Protein AF-A0AAD1ZNI0-F1 (afdb_monomer_lite)

Structure (mmCIF, N/CA/C/O backbone):
data_AF-A0AAD1ZNI0-F1
#
_entry.id   AF-A0AAD1ZNI0-F1
#
loop_
_atom_site.group_PDB
_atom_site.id
_atom_site.type_symbol
_atom_site.label_atom_id
_atom_site.label_alt_id
_atom_site.label_comp_id
_atom_site.label_asym_id
_atom_site.label_entity_id
_atom_site.label_seq_id
_atom_site.pdbx_PDB_ins_code
_atom_site.Cartn_x
_atom_site.Cartn_y
_atom_site.Cartn_z
_atom_site.occupancy
_atom_site.B_iso_or_equiv
_atom_site.auth_seq_id
_atom_site.auth_comp_id
_atom_site.auth_asym_id
_atom_site.auth_atom_id
_atom_site.pdbx_PDB_model_num
ATOM 1 N N . MET A 1 1 ? 34.884 -15.538 -32.021 1.00 57.28 1 MET A N 1
ATOM 2 C CA . MET A 1 1 ? 33.634 -14.780 -31.780 1.00 57.28 1 MET A CA 1
ATOM 3 C C . MET A 1 1 ? 33.596 -13.629 -32.764 1.00 57.28 1 MET A C 1
ATOM 5 O O . MET A 1 1 ? 34.579 -12.902 -32.829 1.00 57.28 1 MET A O 1
ATOM 9 N N . LYS A 1 2 ? 32.533 -13.499 -33.565 1.00 71.06 2 LYS A N 1
ATOM 10 C CA . LYS A 1 2 ? 32.385 -12.344 -34.461 1.00 71.06 2 LYS A CA 1
ATOM 11 C C . LYS A 1 2 ? 32.075 -11.109 -33.600 1.00 71.06 2 LYS A C 1
ATOM 13 O O . LYS A 1 2 ? 31.196 -11.217 -32.742 1.00 71.06 2 LYS A O 1
ATOM 18 N N . PRO A 1 3 ? 32.810 -9.995 -33.745 1.00 77.00 3 PRO A N 1
ATOM 19 C CA . PRO A 1 3 ? 32.525 -8.784 -32.990 1.00 77.00 3 PRO A CA 1
ATOM 20 C C . PRO A 1 3 ? 31.161 -8.247 -33.424 1.00 77.00 3 PRO A C 1
ATOM 22 O O . PRO A 1 3 ? 30.928 -8.024 -34.607 1.00 77.00 3 PRO A O 1
ATOM 25 N N . VAL A 1 4 ? 30.256 -8.097 -32.462 1.00 76.00 4 VAL A N 1
ATOM 26 C CA . VAL A 1 4 ? 28.906 -7.578 -32.698 1.00 76.00 4 VAL A CA 1
ATOM 27 C C . VAL A 1 4 ? 28.977 -6.056 -32.729 1.00 76.00 4 VAL A C 1
ATOM 29 O O . VAL A 1 4 ? 29.574 -5.444 -31.835 1.00 76.00 4 VAL A O 1
ATOM 32 N N . ILE A 1 5 ? 28.387 -5.445 -33.751 1.00 84.94 5 ILE A N 1
ATOM 33 C CA . ILE A 1 5 ? 28.406 -3.993 -33.933 1.00 84.94 5 ILE A CA 1
ATOM 34 C C . ILE A 1 5 ? 27.341 -3.379 -33.011 1.00 84.94 5 ILE A C 1
ATOM 36 O O . ILE A 1 5 ? 26.274 -3.954 -32.793 1.00 84.94 5 ILE A O 1
ATOM 40 N N . LYS A 1 6 ? 27.613 -2.202 -32.428 1.00 80.81 6 LYS A N 1
ATOM 41 C CA . LYS A 1 6 ? 26.662 -1.528 -31.516 1.00 80.81 6 LYS A CA 1
ATOM 42 C C . LYS A 1 6 ? 25.306 -1.267 -32.183 1.00 80.81 6 LYS A C 1
ATOM 44 O O . LYS A 1 6 ? 24.274 -1.410 -31.538 1.00 80.81 6 LYS A O 1
ATOM 49 N N . GLU A 1 7 ? 25.325 -0.964 -33.476 1.00 81.50 7 GLU A N 1
ATOM 50 C CA . GLU A 1 7 ? 24.133 -0.718 -34.289 1.00 81.50 7 GLU A CA 1
ATOM 51 C C . GLU A 1 7 ? 23.242 -1.960 -34.415 1.00 81.50 7 GLU A C 1
ATOM 53 O O . GLU A 1 7 ? 22.023 -1.855 -34.307 1.00 81.50 7 GLU A O 1
ATOM 58 N N . GLU A 1 8 ? 23.831 -3.152 -34.537 1.00 82.94 8 GLU A N 1
ATOM 59 C CA . GLU A 1 8 ? 23.081 -4.414 -34.580 1.00 82.94 8 GLU A CA 1
ATOM 60 C C . GLU A 1 8 ? 22.403 -4.702 -33.234 1.00 82.94 8 GLU A C 1
ATOM 62 O O . GLU A 1 8 ? 21.249 -5.127 -33.183 1.00 82.94 8 GLU A O 1
ATOM 67 N N . ILE A 1 9 ? 23.092 -4.416 -32.124 1.00 86.00 9 ILE A N 1
ATOM 68 C CA . ILE A 1 9 ? 22.540 -4.577 -30.772 1.00 86.00 9 ILE A CA 1
ATOM 69 C C . ILE A 1 9 ? 21.362 -3.623 -30.553 1.00 86.00 9 ILE A C 1
ATOM 71 O O . ILE A 1 9 ? 20.351 -4.012 -29.962 1.00 86.00 9 ILE A O 1
ATOM 75 N N . ASP A 1 10 ? 21.474 -2.380 -31.013 1.00 88.38 10 ASP A N 1
ATOM 76 C CA . ASP A 1 10 ? 20.418 -1.385 -30.850 1.00 88.38 10 ASP A CA 1
ATOM 77 C C . ASP A 1 10 ? 19.226 -1.652 -31.780 1.00 88.38 10 ASP A C 1
ATOM 79 O O . ASP A 1 10 ? 18.083 -1.498 -31.343 1.00 88.38 10 ASP A O 1
ATOM 83 N N . ALA A 1 11 ? 19.457 -2.171 -32.991 1.00 85.75 11 ALA A N 1
ATOM 84 C CA . ALA A 1 11 ? 18.400 -2.661 -33.876 1.00 85.75 11 ALA A CA 1
ATOM 85 C C . ALA A 1 11 ? 17.637 -3.846 -33.255 1.00 85.75 11 ALA A C 1
ATOM 87 O O . ALA A 1 11 ? 16.405 -3.835 -33.208 1.00 85.75 11 ALA A O 1
ATOM 88 N N . MET A 1 12 ? 18.347 -4.824 -32.680 1.00 85.12 12 MET A N 1
ATOM 89 C CA . MET A 1 12 ? 17.717 -5.937 -31.958 1.00 85.12 12 MET A CA 1
ATOM 90 C C . MET A 1 12 ? 16.907 -5.436 -30.756 1.00 85.12 12 MET A C 1
ATOM 92 O O . MET A 1 12 ? 15.764 -5.843 -30.548 1.00 85.12 12 MET A O 1
ATOM 96 N N . ARG A 1 13 ? 17.456 -4.504 -29.969 1.00 85.19 13 ARG A N 1
ATOM 97 C CA . ARG A 1 13 ? 16.741 -3.891 -28.836 1.00 85.19 13 ARG A CA 1
ATOM 98 C C . ARG A 1 13 ? 15.511 -3.104 -29.275 1.00 85.19 13 ARG A C 1
ATOM 100 O O . ARG A 1 13 ? 14.519 -3.113 -28.548 1.00 85.19 13 ARG A O 1
ATOM 107 N N . ALA A 1 14 ? 15.557 -2.425 -30.420 1.00 85.88 14 ALA A N 1
ATOM 108 C CA . ALA A 1 14 ? 14.422 -1.693 -30.969 1.00 85.88 14 ALA A CA 1
ATOM 109 C C . ALA A 1 14 ? 13.279 -2.643 -31.356 1.00 85.88 14 ALA A C 1
ATOM 111 O O . ALA A 1 14 ? 12.143 -2.400 -30.952 1.00 85.88 14 ALA A O 1
ATOM 112 N N . GLN A 1 15 ? 13.589 -3.767 -32.010 1.00 84.00 15 GLN A N 1
ATOM 113 C CA . GLN A 1 15 ? 12.611 -4.814 -32.330 1.00 84.00 15 GLN A CA 1
ATOM 114 C C . GLN A 1 15 ? 11.976 -5.407 -31.067 1.00 84.00 15 GLN A C 1
ATOM 116 O O . GLN A 1 15 ? 10.753 -5.482 -30.956 1.00 84.00 15 GLN A O 1
ATOM 121 N N . PHE A 1 16 ? 12.785 -5.758 -30.061 1.00 80.94 16 PHE A N 1
ATOM 122 C CA . PHE A 1 16 ? 12.247 -6.246 -28.788 1.00 80.94 16 PHE A CA 1
ATOM 123 C C . PHE A 1 16 ? 11.393 -5.194 -28.078 1.00 80.94 16 PHE A C 1
ATOM 125 O O . PHE A 1 16 ? 10.366 -5.534 -27.503 1.00 80.94 16 PHE A O 1
ATOM 132 N N . LYS A 1 17 ? 11.760 -3.911 -28.153 1.00 81.12 17 LYS A N 1
ATOM 133 C CA . LYS A 1 17 ? 10.988 -2.808 -27.565 1.00 81.12 17 LYS A CA 1
ATOM 134 C C . LYS A 1 17 ? 9.654 -2.575 -28.273 1.00 81.12 17 LYS A C 1
ATOM 136 O O . LYS A 1 17 ? 8.701 -2.175 -27.610 1.00 81.12 17 LYS A O 1
ATOM 141 N N . GLU A 1 18 ? 9.588 -2.804 -29.579 1.00 80.62 18 GLU A N 1
ATOM 142 C CA . GLU A 1 18 ? 8.355 -2.743 -30.366 1.00 80.62 18 GLU A CA 1
ATOM 143 C C . GLU A 1 18 ? 7.423 -3.914 -30.034 1.00 80.62 18 GLU A C 1
ATOM 145 O O . GLU A 1 18 ? 6.240 -3.706 -29.776 1.00 80.62 18 GLU A O 1
ATOM 150 N N . ILE A 1 19 ? 7.970 -5.125 -29.904 1.00 76.12 19 ILE A N 1
ATOM 151 C CA . ILE A 1 19 ? 7.224 -6.307 -29.443 1.00 76.12 19 ILE A CA 1
ATOM 152 C C . ILE A 1 19 ? 6.736 -6.113 -27.995 1.00 76.12 19 ILE A C 1
ATOM 154 O O . ILE A 1 19 ? 5.587 -6.413 -27.660 1.00 76.12 19 ILE A O 1
ATOM 158 N N . ASP A 1 20 ? 7.585 -5.550 -27.133 1.00 73.31 20 ASP A N 1
ATOM 159 C CA . ASP A 1 20 ? 7.276 -5.247 -25.733 1.00 73.31 20 ASP A CA 1
ATOM 160 C C . ASP A 1 20 ? 6.420 -3.983 -25.559 1.00 73.31 20 ASP A C 1
ATOM 162 O O . ASP A 1 20 ? 6.009 -3.664 -24.429 1.00 73.31 20 ASP A O 1
ATOM 166 N N . ALA A 1 21 ? 6.125 -3.253 -26.644 1.00 78.38 21 ALA A N 1
ATOM 167 C CA . ALA A 1 21 ? 5.327 -2.037 -26.612 1.00 78.38 21 ALA A CA 1
ATOM 168 C C . ALA A 1 21 ? 3.882 -2.379 -26.237 1.00 78.38 21 ALA A C 1
ATOM 170 O O . ALA A 1 21 ? 2.989 -2.592 -27.055 1.00 78.38 21 ALA A O 1
ATOM 171 N N . ARG A 1 22 ? 3.615 -2.407 -24.931 1.00 78.06 22 ARG A N 1
ATOM 172 C CA . ARG A 1 22 ? 2.257 -2.558 -24.413 1.00 78.06 22 ARG A CA 1
ATOM 173 C C . ARG A 1 22 ? 1.436 -1.350 -24.868 1.00 78.06 22 ARG A C 1
ATOM 175 O O . ARG A 1 22 ? 1.782 -0.227 -24.492 1.00 78.06 22 ARG A O 1
ATOM 182 N N . PRO A 1 23 ? 0.307 -1.540 -25.573 1.00 85.38 23 PRO A N 1
ATOM 183 C CA . PRO A 1 23 ? -0.476 -0.421 -26.077 1.00 85.38 23 PRO A CA 1
ATOM 184 C C . PRO A 1 23 ? -0.961 0.450 -24.915 1.00 85.38 23 PRO A C 1
ATOM 186 O O . PRO A 1 23 ? -1.371 -0.063 -23.863 1.00 85.38 23 PRO A O 1
ATOM 189 N N . ALA A 1 24 ? -0.956 1.772 -25.109 1.00 79.31 24 ALA A N 1
ATOM 190 C CA . ALA A 1 24 ? -1.303 2.754 -24.076 1.00 79.31 24 ALA A CA 1
ATOM 191 C C . ALA A 1 24 ? -2.652 2.439 -23.401 1.00 79.31 24 ALA A C 1
ATOM 193 O O . ALA A 1 24 ? -2.785 2.520 -22.176 1.00 79.31 24 ALA A O 1
ATOM 194 N N . LYS A 1 25 ? -3.620 1.942 -24.185 1.00 85.62 25 LYS A N 1
ATOM 195 C CA . LYS A 1 25 ? -4.922 1.444 -23.717 1.00 85.62 25 LYS A CA 1
ATOM 196 C C . LYS A 1 25 ? -4.799 0.329 -22.670 1.00 85.62 25 LYS A C 1
ATOM 198 O O . LYS A 1 25 ? -5.490 0.367 -21.653 1.00 85.62 25 LYS A O 1
ATOM 203 N N . LYS A 1 26 ? -3.909 -0.652 -22.863 1.00 88.19 26 LYS A N 1
ATOM 204 C CA . LYS A 1 26 ? -3.697 -1.768 -21.919 1.00 88.19 26 LYS A CA 1
ATOM 205 C C . LYS A 1 26 ? -2.940 -1.323 -20.671 1.00 88.19 26 LYS A C 1
ATOM 207 O O . LYS A 1 26 ? -3.266 -1.786 -19.579 1.00 88.19 26 LYS A O 1
ATOM 212 N N . VAL A 1 27 ? -1.997 -0.385 -20.786 1.00 88.19 27 VAL A N 1
ATOM 213 C CA . VAL A 1 27 ? -1.326 0.218 -19.618 1.00 88.19 27 VAL A CA 1
ATOM 214 C C . VAL A 1 27 ? -2.327 1.005 -18.769 1.00 88.19 27 VAL A C 1
ATOM 216 O O . VAL A 1 27 ? -2.364 0.841 -17.545 1.00 88.19 27 VAL A O 1
ATOM 219 N N . ALA A 1 28 ? -3.182 1.810 -19.404 1.00 89.62 28 ALA A N 1
ATOM 220 C CA . ALA A 1 28 ? -4.260 2.531 -18.736 1.00 89.62 28 ALA A CA 1
ATOM 221 C C . ALA A 1 28 ? -5.259 1.565 -18.078 1.00 89.62 28 ALA A C 1
ATOM 223 O O . ALA A 1 28 ? -5.564 1.712 -16.894 1.00 89.62 28 ALA A O 1
ATOM 224 N N . GLN A 1 29 ? -5.684 0.515 -18.790 1.00 90.81 29 GLN A N 1
ATOM 225 C CA . GLN A 1 29 ? -6.562 -0.524 -18.249 1.00 90.81 29 GLN A CA 1
ATOM 226 C C . GLN A 1 29 ? -5.926 -1.241 -17.051 1.00 90.81 29 GLN A C 1
ATOM 228 O O . GLN A 1 29 ? -6.593 -1.465 -16.044 1.00 90.81 29 GLN A O 1
ATOM 233 N N . ALA A 1 30 ? -4.635 -1.570 -17.110 1.00 93.38 30 ALA A N 1
ATOM 234 C CA . ALA A 1 30 ? -3.921 -2.196 -16.002 1.00 93.38 30 ALA A CA 1
ATOM 235 C C . ALA A 1 30 ? -3.837 -1.267 -14.780 1.00 93.38 30 ALA A C 1
ATOM 237 O O . ALA A 1 30 ? -4.088 -1.705 -13.654 1.00 93.38 30 ALA A O 1
ATOM 238 N N . LYS A 1 31 ? -3.549 0.027 -14.984 1.00 93.69 31 LYS A N 1
ATOM 239 C CA . LYS A 1 31 ? -3.580 1.038 -13.914 1.00 93.69 31 LYS A CA 1
ATOM 240 C C . LYS A 1 31 ? -4.983 1.161 -13.311 1.00 93.69 31 LYS A C 1
ATOM 242 O O . LYS A 1 31 ? -5.114 1.146 -12.088 1.00 93.69 31 LYS A O 1
ATOM 247 N N . ALA A 1 32 ? -6.026 1.215 -14.139 1.00 94.88 32 ALA A N 1
ATOM 248 C CA . ALA A 1 32 ? -7.417 1.273 -13.695 1.00 94.88 32 ALA A CA 1
ATOM 249 C C . ALA A 1 32 ? -7.828 0.012 -12.919 1.00 94.88 32 ALA A C 1
ATOM 251 O O . ALA A 1 32 ? -8.434 0.120 -11.857 1.00 94.88 32 ALA A O 1
ATOM 252 N N . ARG A 1 33 ? -7.429 -1.183 -13.375 1.00 94.81 33 ARG A N 1
ATOM 253 C CA . ARG A 1 33 ? -7.650 -2.449 -12.653 1.00 94.81 33 ARG A CA 1
ATOM 254 C C . ARG A 1 33 ? -6.982 -2.433 -11.281 1.00 94.81 33 ARG A C 1
ATOM 256 O O . ARG A 1 33 ? -7.644 -2.730 -10.291 1.00 94.81 33 ARG A O 1
ATOM 263 N N . LYS A 1 34 ? -5.710 -2.024 -11.202 1.00 92.44 34 LYS A N 1
ATOM 264 C CA . LYS A 1 34 ? -4.992 -1.891 -9.922 1.00 92.44 34 LYS A CA 1
ATOM 265 C C . LYS A 1 34 ? -5.693 -0.905 -8.981 1.00 92.44 34 LYS A C 1
ATOM 267 O O . LYS A 1 34 ? -5.894 -1.232 -7.816 1.00 92.44 34 LYS A O 1
ATOM 272 N N . LYS A 1 35 ? -6.139 0.251 -9.487 1.00 93.31 35 LYS A N 1
ATOM 273 C CA . LYS A 1 35 ? -6.941 1.216 -8.715 1.00 93.31 35 LYS A CA 1
ATOM 274 C C . LYS A 1 35 ? -8.260 0.603 -8.232 1.00 93.31 35 LYS A C 1
ATOM 276 O O . LYS A 1 35 ? -8.568 0.687 -7.049 1.00 93.31 35 LYS A O 1
ATOM 281 N N . ARG A 1 36 ? -9.007 -0.074 -9.111 1.00 94.81 36 ARG A N 1
ATOM 282 C CA . ARG A 1 36 ? -10.303 -0.704 -8.800 1.00 94.81 36 ARG A CA 1
ATOM 283 C C . ARG A 1 36 ? -10.203 -1.725 -7.670 1.00 94.81 36 ARG A C 1
ATOM 285 O O . ARG A 1 36 ? -11.084 -1.767 -6.821 1.00 94.81 36 ARG A O 1
ATOM 292 N N . VAL A 1 37 ? -9.150 -2.542 -7.647 1.00 93.06 37 VAL A N 1
ATOM 293 C CA . VAL A 1 37 ? -8.928 -3.526 -6.572 1.00 93.06 37 VAL A CA 1
ATOM 294 C C . VAL A 1 37 ? -8.770 -2.826 -5.221 1.00 93.06 37 VAL A C 1
ATOM 296 O O . VAL A 1 37 ? -9.422 -3.214 -4.253 1.00 93.06 37 VAL A O 1
ATOM 299 N N . VAL A 1 38 ? -7.967 -1.759 -5.169 1.00 91.50 38 VAL A N 1
ATOM 300 C CA . VAL A 1 38 ? -7.768 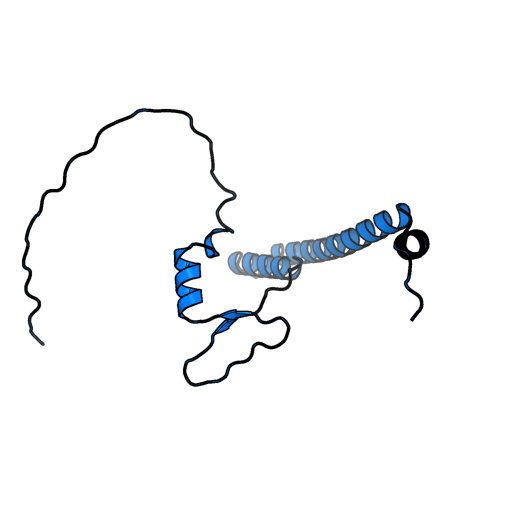-0.968 -3.945 1.00 91.50 38 VAL A CA 1
ATOM 301 C C . VAL A 1 38 ? -9.072 -0.299 -3.507 1.00 91.50 38 VAL A C 1
ATOM 303 O O . VAL A 1 38 ? -9.444 -0.408 -2.342 1.00 91.50 38 VAL A O 1
ATOM 306 N N . TYR A 1 39 ? -9.808 0.326 -4.431 1.00 92.56 39 TYR A N 1
ATOM 307 C CA . TYR A 1 39 ? -11.096 0.954 -4.118 1.00 92.56 39 TYR A CA 1
ATOM 308 C C . TYR A 1 39 ? -12.121 -0.045 -3.580 1.00 92.56 39 TYR A C 1
ATOM 310 O O . TYR A 1 39 ? -12.695 0.196 -2.523 1.00 92.56 39 TYR A O 1
ATOM 318 N N . ARG A 1 40 ? -12.276 -1.210 -4.219 1.00 94.25 40 ARG A N 1
ATOM 319 C CA . ARG A 1 40 ? -13.167 -2.278 -3.734 1.00 94.25 40 ARG A CA 1
ATOM 320 C C . ARG A 1 40 ? -12.807 -2.743 -2.323 1.00 94.25 40 ARG A C 1
ATOM 322 O O . ARG A 1 40 ? -13.693 -3.037 -1.525 1.00 94.25 40 ARG A O 1
ATOM 329 N N . GLN A 1 41 ? -11.516 -2.829 -2.000 1.00 92.31 41 GLN A N 1
ATOM 330 C CA . GLN A 1 41 ? -11.076 -3.196 -0.654 1.00 92.31 41 GLN A CA 1
ATOM 331 C C . GLN A 1 41 ? -11.423 -2.105 0.369 1.00 92.31 41 GLN A C 1
ATOM 333 O O . GLN A 1 41 ? -11.900 -2.422 1.459 1.00 92.31 41 GLN A O 1
ATOM 338 N N . LEU A 1 42 ? -11.229 -0.832 0.014 1.00 91.88 42 LEU A N 1
ATOM 339 C CA . LEU A 1 42 ? -11.602 0.303 0.860 1.00 91.88 42 LEU A CA 1
ATOM 340 C C . LEU A 1 42 ? -13.119 0.395 1.065 1.00 91.88 42 LEU A C 1
ATOM 342 O O . LEU A 1 42 ? -13.555 0.644 2.181 1.00 91.88 42 LEU A O 1
ATOM 346 N N . GLU A 1 43 ? -13.929 0.136 0.040 1.00 94.56 43 GLU A N 1
ATOM 347 C CA . GLU A 1 43 ? -15.393 0.091 0.149 1.00 94.56 43 GLU A CA 1
ATOM 348 C C . GLU A 1 43 ? -15.864 -1.000 1.112 1.00 94.56 43 GLU A C 1
ATOM 350 O O . GLU A 1 43 ? -16.702 -0.742 1.974 1.00 94.56 43 GLU A O 1
ATOM 355 N N . LYS A 1 44 ? -15.290 -2.207 1.030 1.00 95.19 44 LYS A N 1
ATOM 356 C CA . LYS A 1 44 ? -15.583 -3.286 1.989 1.00 95.19 44 LYS A CA 1
ATOM 357 C C . LYS A 1 44 ? -15.247 -2.873 3.420 1.00 95.19 44 LYS A C 1
ATOM 359 O O . LYS A 1 44 ? -15.993 -3.186 4.342 1.00 95.19 44 LYS A O 1
ATOM 364 N N . VAL A 1 45 ? -14.123 -2.185 3.607 1.00 95.69 45 VAL A N 1
ATOM 365 C CA . VAL A 1 45 ? -13.681 -1.699 4.920 1.00 95.69 45 VAL A CA 1
ATOM 366 C C . VAL A 1 45 ? -14.593 -0.594 5.440 1.00 95.69 45 VAL A C 1
ATOM 368 O O . VAL A 1 45 ? -14.969 -0.650 6.603 1.00 95.69 45 VAL A O 1
ATOM 371 N N . ARG A 1 46 ? -15.019 0.341 4.585 1.00 94.75 46 ARG A N 1
ATOM 372 C CA . ARG A 1 46 ? -16.003 1.380 4.928 1.00 94.75 46 ARG A CA 1
ATOM 373 C C . ARG A 1 46 ? -17.322 0.773 5.394 1.00 94.75 46 ARG A C 1
ATOM 375 O O . ARG A 1 46 ? -17.795 1.126 6.463 1.00 94.75 46 ARG A O 1
ATOM 382 N N . LYS A 1 47 ? -17.863 -0.201 4.651 1.00 96.25 47 LYS A N 1
ATOM 383 C CA . LYS A 1 47 ? -19.094 -0.910 5.045 1.00 96.25 47 LYS A CA 1
ATOM 384 C C . LYS A 1 47 ? -18.952 -1.567 6.421 1.00 96.25 47 LYS A C 1
ATOM 386 O O . LYS A 1 47 ? -19.804 -1.373 7.274 1.00 96.25 47 LYS A O 1
ATOM 391 N N . LYS A 1 48 ? -17.840 -2.274 6.663 1.00 95.38 48 LYS A N 1
ATOM 392 C CA . LYS A 1 48 ? -17.552 -2.892 7.970 1.00 95.38 48 LYS A CA 1
ATOM 393 C C . LYS A 1 48 ? -17.375 -1.866 9.091 1.00 95.38 48 LYS A C 1
ATOM 395 O O . LYS A 1 48 ? -17.796 -2.128 10.208 1.00 95.38 48 LYS A O 1
ATOM 400 N N . ALA A 1 49 ? -16.744 -0.728 8.808 1.00 95.19 49 ALA A N 1
ATOM 401 C CA . ALA A 1 49 ? -16.562 0.343 9.782 1.00 95.19 49 ALA A CA 1
ATOM 402 C C . ALA A 1 49 ? -17.907 0.951 10.201 1.00 95.19 49 ALA A C 1
ATOM 404 O O . ALA A 1 49 ? -18.120 1.136 11.394 1.00 95.19 49 ALA A O 1
ATOM 405 N N . ASN A 1 50 ? -18.823 1.172 9.252 1.00 95.44 50 ASN A N 1
ATOM 406 C CA . ASN A 1 50 ? -20.176 1.644 9.553 1.00 95.44 50 ASN A CA 1
ATOM 407 C C . ASN A 1 50 ? -20.911 0.641 10.450 1.00 95.44 50 ASN A C 1
ATOM 409 O O . ASN A 1 50 ? -21.354 1.008 11.529 1.00 95.44 50 ASN A O 1
ATOM 413 N N . SER A 1 51 ? -20.890 -0.650 10.099 1.00 95.06 51 SER A N 1
ATOM 414 C CA . SER A 1 51 ? -21.512 -1.688 10.931 1.00 95.06 51 SER A CA 1
ATOM 415 C C . SER A 1 51 ? -20.949 -1.770 12.356 1.00 95.06 51 SER A C 1
ATOM 417 O O . SER A 1 51 ? -21.674 -2.157 13.261 1.00 95.06 51 SER A O 1
ATOM 419 N N . ILE A 1 52 ? -19.668 -1.444 12.576 1.00 92.81 52 ILE A N 1
ATOM 420 C CA . ILE A 1 52 ? -19.067 -1.376 13.923 1.00 92.81 52 ILE A CA 1
ATOM 421 C C . ILE A 1 52 ? -19.500 -0.102 14.656 1.00 92.81 52 ILE A C 1
ATOM 423 O O . ILE A 1 52 ? -19.694 -0.127 15.869 1.00 92.81 52 ILE A O 1
ATOM 427 N N . SER A 1 53 ? -19.649 1.007 13.932 1.00 92.88 53 SER A N 1
ATOM 428 C CA . SER A 1 53 ? -20.122 2.274 14.492 1.00 92.88 53 SER A CA 1
ATOM 429 C C . SER A 1 53 ? -21.529 2.134 15.079 1.00 92.88 53 SER A C 1
ATOM 431 O O . SER A 1 53 ? -21.779 2.607 16.187 1.00 92.88 53 SER A O 1
ATOM 433 N N . ASP A 1 54 ? -22.399 1.410 14.374 1.00 94.00 54 ASP A N 1
ATOM 434 C CA . ASP A 1 54 ? -23.813 1.232 14.725 1.00 94.00 54 ASP A CA 1
ATOM 435 C C . ASP A 1 54 ? -24.033 0.279 15.922 1.00 94.00 54 ASP A C 1
ATOM 437 O O . ASP A 1 54 ? -25.138 0.169 16.452 1.00 94.00 54 ASP A O 1
ATOM 441 N N . GLN A 1 55 ? -22.992 -0.422 16.391 1.00 92.94 55 GLN A N 1
ATOM 442 C CA . GLN A 1 55 ? -23.098 -1.347 17.523 1.00 92.94 55 GLN A CA 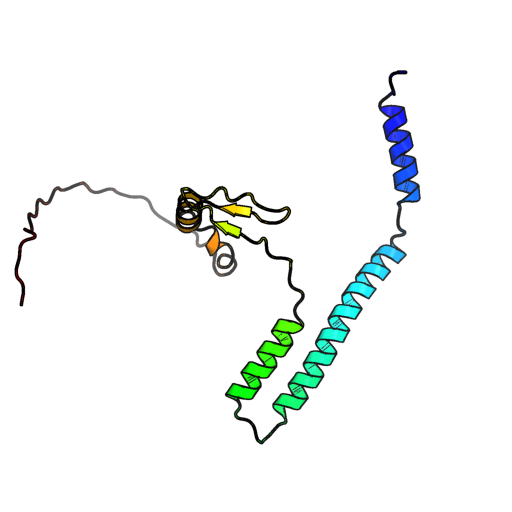1
ATOM 443 C C . GLN A 1 55 ? -23.252 -0.591 18.849 1.00 92.94 55 GLN A C 1
ATOM 445 O O . GLN A 1 55 ? -22.307 0.003 19.360 1.00 92.94 55 GLN A O 1
ATOM 450 N N . THR A 1 56 ? -24.426 -0.670 19.469 1.00 90.31 56 THR A N 1
ATOM 451 C CA . THR A 1 56 ? -24.735 0.048 20.722 1.00 90.31 56 THR A CA 1
ATOM 452 C C . THR A 1 56 ? -24.091 -0.561 21.970 1.00 90.31 56 THR A C 1
ATOM 454 O O . THR A 1 56 ? -23.827 0.146 22.934 1.00 90.31 56 THR A O 1
ATOM 457 N N . LYS A 1 57 ? -23.790 -1.865 21.958 1.00 90.38 57 LYS A N 1
ATOM 458 C CA . LYS A 1 57 ? -23.272 -2.606 23.127 1.00 90.38 57 LYS A CA 1
ATOM 459 C C . LYS A 1 57 ? -21.775 -2.402 23.399 1.00 90.38 57 LYS A C 1
ATOM 461 O O . LYS A 1 57 ? -21.254 -2.934 24.374 1.00 90.38 57 LYS A O 1
ATOM 466 N N . ILE A 1 58 ? -21.061 -1.702 22.517 1.00 89.88 58 ILE A N 1
ATOM 467 C CA . ILE A 1 58 ? -19.605 -1.537 22.588 1.00 89.88 58 ILE A CA 1
ATOM 468 C C . ILE A 1 58 ? -19.274 -0.087 22.947 1.00 89.88 58 ILE A C 1
ATOM 470 O O . ILE A 1 58 ? -19.867 0.839 22.405 1.00 89.88 58 ILE A O 1
ATOM 474 N N . LEU A 1 59 ? -18.278 0.104 23.815 1.00 92.88 59 LEU A N 1
ATOM 475 C CA . LEU A 1 59 ? -17.699 1.416 24.118 1.00 92.88 59 LEU A CA 1
ATOM 476 C C . LEU A 1 59 ? -17.051 2.056 22.880 1.00 92.88 59 LEU A C 1
ATOM 478 O O . LEU A 1 59 ? -16.347 1.391 22.114 1.00 92.88 59 LEU A O 1
ATOM 482 N N . ASP A 1 60 ? -17.178 3.373 22.738 1.00 90.00 60 ASP A N 1
ATOM 483 C CA . ASP A 1 60 ? -16.695 4.098 21.554 1.00 90.00 60 ASP A CA 1
ATOM 484 C C . ASP A 1 60 ? -15.171 4.025 21.363 1.00 90.00 60 ASP A C 1
ATOM 486 O O . ASP A 1 60 ? -14.679 3.959 20.234 1.00 90.00 60 ASP A O 1
ATOM 490 N N . HIS A 1 61 ? -14.405 3.924 22.455 1.00 92.06 61 HIS A N 1
ATOM 491 C CA . HIS A 1 61 ? -12.954 3.683 22.402 1.00 92.06 61 HIS A CA 1
ATOM 492 C C . HIS A 1 61 ? -12.591 2.335 21.768 1.00 92.06 61 HIS A C 1
ATOM 494 O O . HIS A 1 61 ? -11.588 2.192 21.067 1.00 92.06 61 HIS A O 1
ATOM 500 N N . SER A 1 62 ? -13.410 1.315 22.007 1.00 93.31 62 SER A N 1
ATOM 501 C CA . SER A 1 62 ? -13.203 -0.002 21.411 1.00 93.31 62 SER A CA 1
ATOM 502 C C . SER A 1 62 ? -13.597 0.007 19.934 1.00 93.31 62 SER A C 1
ATOM 504 O O . SER A 1 62 ? -12.868 -0.557 19.114 1.00 93.31 62 SER A O 1
ATOM 506 N N . LYS A 1 63 ? -14.676 0.718 19.564 1.00 94.31 63 LYS A N 1
ATOM 507 C CA . LYS A 1 63 ? -15.074 0.913 18.158 1.00 94.31 63 LYS A CA 1
ATOM 508 C C . LYS A 1 63 ? -13.972 1.594 17.354 1.00 94.31 63 LYS A C 1
ATOM 510 O O . LYS A 1 63 ? -13.582 1.094 16.299 1.00 94.31 63 LYS A O 1
ATOM 515 N N . SER A 1 64 ? -13.421 2.695 17.865 1.00 93.50 64 SER A N 1
ATOM 516 C CA . SER A 1 64 ? -12.380 3.462 17.173 1.00 93.50 64 SER A CA 1
ATOM 517 C C . SER A 1 64 ? -11.115 2.631 16.939 1.00 93.50 64 SER A C 1
ATOM 519 O O . SER A 1 64 ? -10.602 2.609 15.817 1.00 93.50 64 SER A O 1
ATOM 521 N N . LYS A 1 65 ? -10.677 1.836 17.925 1.00 95.00 65 LYS A N 1
ATOM 522 C CA . LYS A 1 65 ? -9.568 0.878 17.756 1.00 95.00 65 LYS A CA 1
ATOM 523 C C . LYS A 1 65 ? -9.854 -0.186 16.696 1.00 95.00 65 LYS A C 1
ATOM 525 O O . LYS A 1 65 ? -8.971 -0.504 15.897 1.00 95.00 65 LYS A O 1
ATOM 530 N N . MET A 1 66 ? -11.062 -0.750 16.664 1.00 93.88 66 MET A N 1
ATOM 531 C CA . MET A 1 66 ? -11.432 -1.746 15.650 1.00 93.88 66 MET A CA 1
ATOM 532 C C . MET A 1 66 ? -11.447 -1.137 14.242 1.00 93.88 66 MET A C 1
ATOM 534 O O . MET A 1 66 ? -10.901 -1.728 13.305 1.00 93.88 66 MET A O 1
ATOM 538 N N . ILE A 1 67 ? -12.001 0.069 14.097 1.00 94.88 67 ILE A N 1
ATOM 539 C CA . ILE A 1 67 ? -12.019 0.816 12.835 1.00 94.88 67 ILE A CA 1
ATOM 540 C C . ILE A 1 67 ? -10.587 1.120 12.374 1.00 94.88 67 ILE A C 1
ATOM 542 O O . ILE A 1 67 ? -10.236 0.845 11.223 1.00 94.88 67 ILE A O 1
ATOM 546 N N . GLU A 1 68 ? -9.720 1.601 13.267 1.00 94.44 68 GLU A N 1
ATOM 547 C CA . GLU A 1 68 ? -8.314 1.875 12.956 1.00 94.44 68 GLU A CA 1
ATOM 548 C C . GLU A 1 68 ? -7.595 0.615 12.447 1.00 94.44 68 GLU A C 1
ATOM 550 O O . GLU A 1 68 ? -6.898 0.642 11.426 1.00 94.44 68 GLU A O 1
ATOM 555 N N . GLN A 1 69 ? -7.807 -0.527 13.108 1.00 94.19 69 GLN A N 1
ATOM 556 C CA . GLN A 1 69 ? -7.227 -1.801 12.690 1.00 94.19 69 GLN A CA 1
ATOM 557 C C . GLN A 1 69 ? -7.714 -2.246 11.305 1.00 94.19 69 GLN A C 1
ATOM 559 O O . GLN A 1 69 ? -6.912 -2.765 10.520 1.00 94.19 69 GLN A O 1
ATOM 564 N N . LEU A 1 70 ? -8.992 -2.036 10.973 1.00 93.88 70 LEU A N 1
ATOM 565 C CA . LEU A 1 70 ? -9.530 -2.343 9.646 1.00 93.88 70 LEU A CA 1
ATOM 566 C C . LEU A 1 70 ? -8.844 -1.512 8.556 1.00 93.88 70 LEU A C 1
ATOM 568 O O . LEU A 1 70 ? -8.376 -2.068 7.557 1.00 93.88 70 LEU A O 1
ATOM 572 N N . TYR A 1 71 ? -8.697 -0.203 8.768 1.00 93.38 71 TYR A N 1
ATOM 573 C CA . TYR A 1 71 ? -8.001 0.672 7.822 1.00 93.38 71 TYR A CA 1
ATOM 574 C C . TYR A 1 71 ? -6.498 0.360 7.729 1.00 93.38 71 TYR A C 1
ATOM 576 O O . TYR A 1 71 ? -5.923 0.337 6.636 1.00 93.38 71 TYR A O 1
ATOM 584 N N . LYS A 1 72 ? -5.847 0.006 8.840 1.00 92.25 72 LYS A N 1
ATOM 585 C CA . LYS A 1 72 ? -4.436 -0.424 8.870 1.00 92.25 72 LYS A CA 1
ATOM 586 C C . LYS A 1 72 ? -4.178 -1.735 8.114 1.00 92.25 72 LYS A C 1
ATOM 588 O O . LYS A 1 72 ? -3.051 -1.979 7.672 1.00 92.25 72 LYS A O 1
ATOM 593 N N . LYS A 1 73 ? -5.191 -2.597 7.984 1.00 89.44 73 LYS A N 1
ATOM 594 C CA . LYS A 1 73 ? -5.144 -3.815 7.156 1.00 89.44 73 LYS A CA 1
ATOM 595 C C . LYS A 1 73 ? -5.410 -3.514 5.678 1.00 89.44 73 LYS A C 1
ATOM 597 O O . LYS A 1 73 ? -4.813 -4.152 4.820 1.00 89.44 73 LYS A O 1
ATOM 602 N N . ALA A 1 74 ? -6.279 -2.547 5.385 1.00 89.00 74 ALA A N 1
ATOM 603 C CA . ALA A 1 74 ? -6.666 -2.171 4.023 1.00 89.00 74 ALA A CA 1
ATOM 604 C C . ALA A 1 74 ? -5.628 -1.308 3.289 1.00 89.00 74 ALA A C 1
ATOM 606 O O . ALA A 1 74 ? -5.595 -1.276 2.060 1.00 89.00 74 ALA A O 1
ATOM 607 N N . THR A 1 75 ? -4.793 -0.589 4.037 1.00 87.69 75 THR A N 1
ATOM 608 C CA . THR A 1 75 ? -3.746 0.268 3.477 1.00 87.69 75 THR A CA 1
ATOM 609 C C . THR A 1 75 ? -2.635 -0.574 2.832 1.00 87.69 75 THR A C 1
ATOM 611 O O . THR A 1 75 ? -2.045 -1.431 3.497 1.00 87.69 75 THR A O 1
ATOM 614 N N . PRO A 1 76 ? -2.308 -0.351 1.541 1.00 82.50 76 PRO A N 1
ATOM 615 C CA . PRO A 1 76 ? -1.252 -1.101 0.872 1.00 82.50 76 PRO A CA 1
ATOM 616 C C . PRO A 1 76 ? 0.104 -0.777 1.510 1.00 82.50 76 PRO A C 1
ATOM 618 O O . PRO A 1 76 ? 0.553 0.371 1.514 1.00 82.50 76 PRO A O 1
ATOM 621 N N . LYS A 1 77 ? 0.772 -1.798 2.053 1.00 83.50 77 LYS A N 1
ATOM 622 C CA . LYS A 1 77 ? 2.087 -1.655 2.686 1.00 83.50 77 LYS A CA 1
ATOM 623 C C . LYS A 1 77 ? 3.186 -1.908 1.666 1.00 83.50 77 LYS A C 1
ATOM 625 O O . LYS A 1 77 ? 3.186 -2.925 0.979 1.00 83.50 77 LYS A O 1
ATOM 630 N N . LYS A 1 78 ? 4.156 -0.996 1.605 1.00 82.62 78 LYS A N 1
ATOM 631 C CA . LYS A 1 78 ? 5.417 -1.251 0.903 1.00 82.62 78 LYS A CA 1
ATOM 632 C C . LYS A 1 78 ? 6.237 -2.259 1.723 1.00 82.62 78 LYS A C 1
ATOM 634 O O . LYS A 1 78 ? 6.244 -2.138 2.954 1.00 82.62 78 LYS A O 1
ATOM 639 N N . PRO A 1 79 ? 6.914 -3.230 1.087 1.00 80.94 79 PRO A N 1
ATOM 640 C CA . PRO A 1 79 ? 7.775 -4.163 1.802 1.00 80.94 79 PRO A CA 1
ATOM 641 C C . PRO A 1 79 ? 8.865 -3.381 2.541 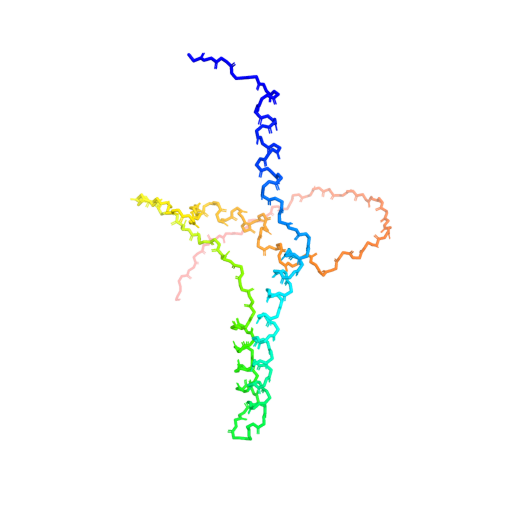1.00 80.94 79 PRO A C 1
ATOM 643 O O . PRO A 1 79 ? 9.536 -2.524 1.960 1.00 80.94 79 PRO A O 1
ATOM 646 N N . LYS A 1 80 ? 9.002 -3.636 3.843 1.00 82.06 80 LYS A N 1
ATOM 647 C CA . LYS A 1 80 ? 10.049 -3.030 4.669 1.00 82.06 80 LYS A CA 1
ATOM 648 C C . LYS A 1 80 ? 11.318 -3.867 4.537 1.00 82.06 80 LYS A C 1
ATOM 650 O O . LYS A 1 80 ? 11.240 -5.090 4.523 1.00 82.06 80 LYS A O 1
ATOM 655 N N . LYS A 1 81 ? 12.476 -3.209 4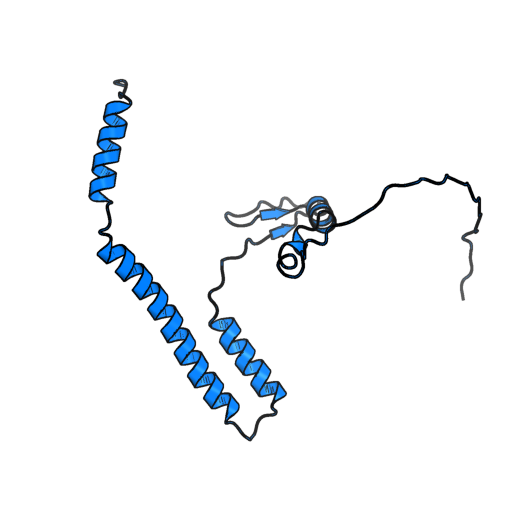.463 1.00 81.00 81 LYS A N 1
ATOM 656 C CA . LYS A 1 81 ? 13.770 -3.894 4.561 1.00 81.00 81 LYS A CA 1
ATOM 657 C C . LYS A 1 81 ? 13.932 -4.395 5.996 1.00 81.00 81 LYS A C 1
ATOM 659 O O . LYS A 1 81 ? 13.776 -3.615 6.934 1.00 81.00 81 LYS A O 1
ATOM 664 N N . GLU A 1 82 ? 14.200 -5.683 6.164 1.00 82.56 82 GLU A N 1
ATOM 665 C CA . GLU A 1 82 ? 14.513 -6.249 7.475 1.00 82.56 82 GLU A CA 1
ATOM 666 C C . GLU A 1 82 ? 15.975 -5.967 7.806 1.00 82.56 82 GLU A C 1
ATOM 668 O O . GLU A 1 82 ? 16.864 -6.266 7.008 1.00 82.56 82 GLU A O 1
ATOM 673 N N . TYR A 1 83 ? 16.229 -5.390 8.977 1.00 83.81 83 TYR A N 1
ATOM 674 C CA . TYR A 1 83 ? 17.580 -5.092 9.436 1.00 83.81 83 TYR A CA 1
ATOM 675 C C . TYR A 1 83 ? 18.038 -6.166 10.418 1.00 83.81 83 TYR A C 1
ATOM 677 O O . TYR A 1 83 ? 17.337 -6.470 11.382 1.00 83.81 83 TYR A O 1
ATOM 685 N N . VAL A 1 84 ? 19.214 -6.737 10.177 1.00 85.00 84 VAL A N 1
ATOM 686 C CA . VAL A 1 84 ? 19.837 -7.727 11.060 1.00 85.00 84 VAL A CA 1
ATOM 687 C C . VAL A 1 84 ? 21.027 -7.066 11.733 1.00 85.00 84 VAL A C 1
ATOM 689 O O . VAL A 1 84 ? 21.904 -6.557 11.042 1.00 85.00 84 VAL A O 1
ATOM 692 N N . VAL A 1 85 ? 21.061 -7.058 13.066 1.00 86.12 85 VAL A N 1
ATOM 693 C CA . VAL A 1 85 ? 22.176 -6.464 13.812 1.00 86.12 85 VAL A CA 1
ATOM 694 C C . VAL A 1 85 ? 23.280 -7.499 14.003 1.00 86.12 85 VAL A C 1
ATOM 696 O O . VAL A 1 85 ? 23.036 -8.559 14.583 1.00 86.12 85 VAL A O 1
ATOM 699 N N . ALA A 1 86 ? 24.488 -7.194 13.536 1.00 83.62 86 ALA A N 1
ATOM 700 C CA . ALA A 1 86 ? 25.659 -8.023 13.787 1.00 83.62 86 ALA A CA 1
ATOM 701 C C . ALA A 1 86 ? 26.039 -7.983 15.280 1.00 83.62 86 ALA A C 1
ATOM 703 O O . ALA A 1 86 ? 26.004 -6.929 15.920 1.00 83.62 86 ALA A O 1
ATOM 704 N N . LYS A 1 87 ? 26.404 -9.139 15.846 1.00 80.25 87 LYS A N 1
ATOM 705 C CA . LYS A 1 87 ? 26.934 -9.258 17.212 1.00 80.25 87 LYS A CA 1
ATOM 706 C C . LYS A 1 87 ? 28.386 -9.722 17.147 1.00 80.25 87 LYS A C 1
ATOM 708 O O . LYS A 1 87 ? 28.722 -10.601 16.358 1.00 80.25 87 LYS A O 1
ATOM 713 N N . LYS A 1 88 ? 29.243 -9.136 17.986 1.00 75.00 88 LYS A N 1
ATOM 714 C CA . LYS A 1 88 ? 30.660 -9.510 18.079 1.00 75.00 88 LYS A CA 1
ATOM 715 C C . LYS A 1 88 ? 30.774 -10.992 18.466 1.00 75.00 88 LYS A C 1
ATOM 717 O O . LYS A 1 88 ? 30.103 -11.420 19.398 1.00 75.00 88 LYS A O 1
ATOM 722 N N . GLY A 1 89 ? 31.599 -11.747 17.741 1.00 76.94 89 GLY A N 1
ATOM 723 C CA . GLY A 1 89 ? 31.836 -13.177 17.984 1.00 76.94 89 GLY A CA 1
ATOM 724 C C . GLY A 1 89 ? 30.857 -14.136 17.299 1.00 76.94 89 GLY A C 1
ATOM 725 O O . GLY A 1 89 ? 31.088 -15.336 17.326 1.00 76.94 89 GLY A O 1
ATOM 726 N N . VAL A 1 90 ? 29.800 -13.638 16.644 1.00 77.19 90 VAL A N 1
ATOM 727 C CA . VAL A 1 90 ? 28.861 -14.473 15.878 1.00 77.19 90 VAL A CA 1
ATOM 728 C C . VAL A 1 90 ? 28.882 -14.035 14.419 1.00 77.19 90 VAL A C 1
ATOM 730 O O . VAL A 1 90 ? 28.577 -12.883 14.104 1.00 77.19 90 VAL A O 1
ATOM 733 N N . GLN A 1 91 ? 29.223 -14.949 13.508 1.00 74.06 91 GLN A N 1
ATOM 734 C CA . GLN A 1 91 ? 29.214 -14.658 12.077 1.00 74.06 91 GLN A CA 1
ATOM 735 C C . GLN A 1 91 ? 27.770 -14.578 11.566 1.00 74.06 91 GLN A C 1
ATOM 737 O O . GLN A 1 91 ? 27.150 -15.576 11.206 1.00 74.06 91 GLN A O 1
ATOM 742 N N . VAL A 1 92 ? 27.220 -13.365 11.521 1.00 73.81 92 VAL A N 1
ATOM 743 C CA . VAL A 1 92 ? 25.872 -13.118 11.001 1.00 73.81 92 VAL A CA 1
ATOM 744 C C . VAL A 1 92 ? 25.960 -12.683 9.540 1.00 73.81 92 VAL A C 1
ATOM 746 O O . VAL A 1 92 ? 26.289 -11.538 9.239 1.00 73.81 92 VAL A O 1
ATOM 749 N N . LYS A 1 93 ? 25.648 -13.595 8.614 1.00 77.31 93 LYS A N 1
ATOM 750 C CA . LYS A 1 93 ? 25.498 -13.273 7.186 1.00 77.31 93 LYS A CA 1
ATOM 751 C C . LYS A 1 93 ? 24.065 -12.814 6.907 1.00 77.31 93 LYS A C 1
ATOM 753 O O . LYS A 1 93 ? 23.106 -13.491 7.279 1.00 77.31 93 LYS A O 1
ATOM 758 N N . ALA A 1 94 ? 23.900 -11.674 6.234 1.00 76.62 94 ALA A N 1
ATOM 759 C CA . ALA A 1 94 ? 22.578 -11.241 5.792 1.00 76.62 94 ALA A CA 1
ATOM 760 C C . ALA A 1 94 ? 22.068 -12.145 4.661 1.00 76.62 94 ALA A C 1
ATOM 762 O O . ALA A 1 94 ? 22.727 -12.320 3.638 1.00 76.62 94 ALA A O 1
ATOM 763 N N . ARG A 1 95 ? 20.867 -12.706 4.839 1.00 76.62 95 ARG A N 1
ATOM 764 C CA . ARG A 1 95 ? 20.137 -13.373 3.751 1.00 76.62 95 ARG A CA 1
ATOM 765 C C . ARG A 1 95 ? 19.641 -12.334 2.736 1.00 76.62 95 ARG A C 1
ATOM 767 O O . ARG A 1 95 ? 19.417 -11.176 3.091 1.00 76.62 95 ARG A O 1
ATOM 774 N N . LYS A 1 96 ? 19.424 -12.757 1.485 1.00 76.69 96 LYS A N 1
ATOM 775 C CA . LYS A 1 96 ? 18.915 -11.906 0.392 1.00 76.69 96 LYS A CA 1
ATOM 776 C C . LYS A 1 96 ? 17.659 -11.144 0.846 1.00 76.69 96 LYS A C 1
ATOM 778 O O . LYS A 1 96 ? 16.694 -11.752 1.296 1.00 76.69 96 LYS A O 1
ATOM 783 N N . GLY A 1 97 ? 17.695 -9.812 0.758 1.00 75.25 97 GLY A N 1
ATOM 784 C CA . GLY A 1 97 ? 16.601 -8.924 1.181 1.00 75.25 97 GLY A CA 1
ATOM 785 C C . GLY A 1 97 ? 16.712 -8.360 2.605 1.00 75.25 97 GLY A C 1
ATOM 786 O O . GLY A 1 97 ? 15.949 -7.453 2.943 1.00 75.25 97 GLY A O 1
ATOM 787 N N . LYS A 1 98 ? 17.674 -8.826 3.415 1.00 83.31 98 LYS A N 1
ATOM 788 C CA . LYS A 1 98 ? 17.986 -8.245 4.728 1.00 83.31 98 LYS A CA 1
ATOM 789 C C . LYS A 1 98 ? 19.208 -7.335 4.643 1.00 83.31 98 LYS A C 1
ATOM 791 O O . LYS A 1 98 ? 20.161 -7.631 3.929 1.00 83.31 98 LYS A O 1
ATOM 796 N N . VAL A 1 99 ? 19.185 -6.234 5.383 1.00 84.00 99 VAL A N 1
ATOM 797 C CA . VAL A 1 99 ? 20.316 -5.307 5.494 1.00 84.00 99 VAL A CA 1
ATOM 798 C C . VAL A 1 99 ? 21.051 -5.613 6.794 1.00 84.00 99 VAL A C 1
ATOM 800 O O . VAL A 1 99 ? 20.466 -5.508 7.872 1.00 84.00 99 VAL A O 1
ATOM 803 N N . LEU A 1 100 ? 22.321 -6.013 6.703 1.00 84.44 100 LEU A N 1
ATOM 804 C CA . LEU A 1 100 ? 23.176 -6.168 7.878 1.00 84.44 100 LEU A CA 1
ATOM 805 C C . LEU A 1 100 ? 23.540 -4.780 8.410 1.00 84.44 100 LEU A C 1
ATOM 807 O O . LEU A 1 100 ? 24.007 -3.930 7.656 1.00 84.44 100 LEU A O 1
ATOM 811 N N . VAL A 1 101 ? 23.325 -4.548 9.699 1.00 86.31 101 VAL A N 1
ATOM 812 C CA . VAL A 1 101 ? 23.670 -3.299 10.379 1.00 86.31 101 VAL A CA 1
ATOM 813 C C . VAL A 1 101 ? 24.549 -3.631 11.575 1.00 86.31 101 VAL A C 1
ATOM 815 O O . VAL A 1 101 ? 24.315 -4.614 12.269 1.00 86.31 101 VAL A O 1
ATOM 818 N N . ASP A 1 102 ? 25.556 -2.812 11.846 1.00 86.38 102 ASP A N 1
ATOM 819 C CA . ASP A 1 102 ? 26.350 -2.914 13.067 1.00 86.38 102 ASP A CA 1
ATOM 820 C C . ASP A 1 102 ? 25.816 -1.952 14.144 1.00 86.38 102 ASP A C 1
ATOM 822 O O . ASP A 1 102 ? 25.092 -0.983 13.877 1.00 86.38 102 ASP A O 1
ATOM 826 N N . ARG A 1 103 ? 26.168 -2.207 15.401 1.00 82.88 103 ARG A N 1
ATOM 827 C CA . ARG A 1 103 ? 25.768 -1.386 16.542 1.00 82.88 103 ARG A CA 1
ATOM 828 C C . ARG A 1 103 ? 26.282 0.050 16.413 1.00 82.88 103 ARG A C 1
ATOM 830 O O . ARG A 1 103 ? 25.569 0.964 16.827 1.00 82.88 103 ARG A O 1
ATOM 837 N N . GLN A 1 104 ? 27.466 0.256 15.829 1.00 83.44 104 GLN A N 1
ATOM 838 C CA . GLN A 1 104 ? 28.000 1.591 15.537 1.00 83.44 104 GLN A CA 1
ATOM 839 C C . GLN A 1 104 ? 27.207 2.267 14.411 1.00 83.44 104 GLN A C 1
ATOM 841 O O . GLN A 1 104 ? 26.618 3.317 14.650 1.00 83.44 104 GLN A O 1
ATOM 846 N N . MET A 1 105 ? 27.002 1.583 13.278 1.00 83.00 105 MET A N 1
ATOM 847 C CA . MET A 1 105 ? 26.168 2.090 12.175 1.00 83.00 105 MET A CA 1
ATOM 848 C C . MET A 1 105 ? 24.756 2.502 12.621 1.00 83.00 105 MET A C 1
ATOM 850 O O . MET A 1 105 ? 24.218 3.509 12.168 1.00 83.00 105 MET A O 1
ATOM 854 N N . THR A 1 106 ? 24.148 1.759 13.551 1.00 79.12 106 THR A N 1
ATOM 855 C CA . THR A 1 106 ? 22.831 2.116 14.104 1.00 79.12 106 THR A CA 1
ATOM 856 C C . THR A 1 106 ? 22.889 3.394 14.948 1.00 79.12 106 THR A C 1
ATOM 858 O O . THR A 1 106 ? 21.957 4.199 14.914 1.00 79.12 106 THR A O 1
ATOM 861 N N . LYS A 1 107 ? 23.954 3.586 15.739 1.00 83.81 107 LYS A N 1
ATOM 862 C CA . LYS A 1 107 ? 24.146 4.801 16.546 1.00 83.81 107 LYS A CA 1
ATOM 863 C C . LYS A 1 107 ? 24.375 6.013 15.649 1.00 83.81 107 LYS A C 1
ATOM 865 O O . LYS A 1 107 ? 23.751 7.047 15.881 1.00 83.81 107 LYS A O 1
ATOM 870 N N . ASP A 1 108 ? 25.183 5.856 14.611 1.00 84.19 108 ASP A N 1
ATOM 871 C CA . ASP A 1 108 ? 25.498 6.934 13.678 1.00 84.19 108 ASP A CA 1
ATOM 872 C C . ASP A 1 108 ? 24.260 7.317 12.866 1.00 84.19 108 ASP A C 1
ATOM 874 O O . ASP A 1 108 ? 23.902 8.489 12.826 1.00 84.19 108 ASP A O 1
ATOM 878 N N . ALA A 1 109 ? 23.488 6.350 12.360 1.00 79.75 109 ALA A N 1
ATOM 879 C CA . ALA A 1 109 ? 22.222 6.625 11.673 1.00 79.75 109 ALA A CA 1
ATOM 880 C C . ALA A 1 109 ? 21.187 7.353 12.560 1.00 79.75 109 ALA A C 1
ATOM 882 O O . ALA A 1 109 ? 20.431 8.199 12.072 1.00 79.75 109 ALA A O 1
ATOM 883 N N . ARG A 1 110 ? 21.151 7.062 13.873 1.00 79.06 110 ARG A N 1
ATOM 884 C CA . ARG A 1 110 ? 20.304 7.796 14.834 1.00 79.06 110 ARG A CA 1
ATOM 885 C C . ARG A 1 110 ? 20.787 9.230 15.036 1.00 79.06 110 ARG A C 1
ATOM 887 O O . ARG A 1 110 ? 19.952 10.131 15.061 1.00 79.06 110 ARG A O 1
ATOM 894 N N . LYS A 1 111 ? 22.102 9.438 15.165 1.00 80.12 111 LYS A N 1
ATOM 895 C CA . LYS A 1 111 ? 22.710 10.772 15.302 1.00 80.12 111 LYS A CA 1
ATOM 896 C C . LYS A 1 111 ? 22.516 11.613 14.041 1.00 80.12 111 LYS A C 1
ATOM 898 O O . LYS A 1 111 ? 22.081 12.754 14.139 1.00 80.12 111 LYS A O 1
ATOM 903 N N . HIS A 1 112 ? 22.732 11.020 12.869 1.00 75.38 112 HIS A N 1
ATOM 904 C CA . HIS A 1 112 ? 22.514 11.640 11.561 1.00 75.38 112 HIS A CA 1
ATOM 905 C C . HIS A 1 112 ? 21.030 11.809 11.200 1.00 75.38 112 HIS A C 1
ATOM 907 O O . HIS A 1 112 ? 20.708 12.329 10.138 1.00 75.38 112 HIS A O 1
ATOM 913 N N . GLY A 1 113 ? 20.101 11.409 12.077 1.00 65.38 113 GLY A N 1
ATOM 914 C CA . GLY A 1 113 ? 18.691 11.737 11.916 1.00 65.38 113 GLY A CA 1
ATOM 915 C C . GLY A 1 113 ? 18.017 11.050 10.730 1.00 65.38 113 GLY A C 1
ATOM 916 O O . GLY A 1 113 ? 16.967 11.515 10.298 1.00 65.38 113 GLY A O 1
ATOM 917 N N . MET A 1 114 ? 18.527 9.915 10.239 1.00 59.75 114 MET A N 1
ATOM 918 C CA . MET A 1 114 ? 17.864 9.157 9.160 1.00 59.75 114 MET A CA 1
ATOM 919 C C . MET A 1 114 ? 16.445 8.698 9.556 1.00 59.75 114 MET A C 1
ATOM 921 O O . MET A 1 114 ? 15.593 8.466 8.702 1.00 59.75 114 MET A O 1
ATOM 925 N N . ASN A 1 115 ? 16.141 8.673 10.857 1.00 55.38 115 ASN A N 1
ATOM 926 C CA . ASN A 1 115 ? 14.807 8.400 11.400 1.00 55.38 115 ASN A CA 1
ATOM 927 C C . ASN A 1 115 ? 13.876 9.636 11.415 1.00 55.38 115 ASN A C 1
ATOM 929 O O . ASN A 1 115 ? 12.694 9.500 11.729 1.00 55.38 115 ASN A O 1
ATOM 933 N N . LYS A 1 116 ? 14.376 10.840 11.090 1.00 55.06 116 LYS A N 1
ATOM 934 C CA . LYS A 1 116 ? 13.596 12.089 10.978 1.00 55.06 116 LYS A CA 1
ATOM 935 C C . LYS A 1 116 ? 13.027 12.331 9.576 1.00 55.06 116 LYS A C 1
ATOM 937 O O . LYS A 1 116 ? 12.180 13.207 9.437 1.00 55.06 116 LYS A O 1
ATOM 942 N N . TRP A 1 117 ? 13.383 11.525 8.570 1.00 44.22 117 TRP A N 1
ATOM 943 C CA . TRP A 1 117 ? 12.876 11.673 7.193 1.00 44.22 117 TRP A CA 1
ATOM 944 C C . TRP A 1 117 ? 11.342 11.504 7.067 1.00 44.22 117 TRP A C 1
ATOM 946 O O . TRP A 1 117 ? 10.753 11.820 6.041 1.00 44.22 117 TRP A O 1
ATOM 956 N N . GLY A 1 118 ? 10.654 11.038 8.118 1.00 48.97 118 GLY A N 1
ATOM 957 C CA . GLY A 1 118 ? 9.186 11.015 8.198 1.00 48.97 118 GLY A CA 1
ATOM 958 C C . GLY A 1 118 ? 8.536 12.262 8.820 1.00 48.97 118 GLY A C 1
ATOM 959 O O . GLY A 1 118 ? 7.313 12.308 8.908 1.00 48.97 118 GLY A O 1
ATOM 960 N N . LYS A 1 119 ? 9.319 13.245 9.289 1.00 45.69 119 LYS A N 1
ATOM 961 C CA . LYS A 1 119 ? 8.835 14.435 10.017 1.00 45.69 119 LYS A CA 1
ATOM 962 C C . LYS A 1 119 ? 9.089 15.770 9.301 1.00 45.69 119 LYS A C 1
ATOM 964 O O . LYS A 1 119 ? 8.763 16.805 9.866 1.00 45.69 119 LYS A O 1
ATOM 969 N N . GLU A 1 120 ? 9.629 15.771 8.082 1.00 43.56 120 GLU A N 1
ATOM 970 C CA . GLU A 1 120 ? 10.024 17.008 7.379 1.00 43.56 120 GLU A CA 1
ATOM 971 C C . GLU A 1 120 ? 8.997 17.549 6.360 1.00 43.56 120 GLU A C 1
ATOM 973 O O . GLU A 1 120 ? 9.288 18.493 5.635 1.00 43.56 120 GLU A O 1
ATOM 978 N N . THR A 1 121 ? 7.767 17.022 6.327 1.00 43.69 121 THR A N 1
ATOM 979 C CA . THR A 1 121 ? 6.656 17.572 5.514 1.00 43.69 121 THR A CA 1
ATOM 980 C C . THR A 1 121 ? 5.652 18.414 6.310 1.00 43.69 121 THR A C 1
ATOM 982 O O . THR A 1 121 ? 4.527 18.624 5.863 1.00 43.69 121 THR A O 1
ATOM 985 N N . LYS A 1 122 ? 6.035 18.938 7.480 1.00 40.12 122 LYS A N 1
ATOM 986 C CA . LYS A 1 122 ? 5.289 20.014 8.149 1.00 40.12 122 LYS A CA 1
ATOM 987 C C . LYS A 1 122 ? 6.248 21.105 8.619 1.00 40.12 122 LYS A C 1
ATOM 989 O O . LYS A 1 122 ? 6.963 20.916 9.594 1.00 40.12 122 LYS A O 1
ATOM 994 N N . GLY A 1 123 ? 6.217 22.243 7.923 1.00 44.38 123 GLY A N 1
ATOM 995 C CA . GLY A 1 123 ? 6.749 23.514 8.417 1.00 44.38 123 GLY A CA 1
ATOM 996 C C . GLY A 1 123 ? 8.169 23.874 7.976 1.00 44.38 123 GLY A C 1
ATOM 997 O O . GLY A 1 123 ? 9.047 24.032 8.813 1.00 44.38 123 GLY A O 1
ATOM 998 N N . LYS A 1 124 ? 8.394 24.100 6.677 1.00 37.81 124 LYS A N 1
ATOM 999 C CA . LYS A 1 124 ? 9.402 25.080 6.230 1.00 37.81 124 LYS A CA 1
ATOM 1000 C C . LYS A 1 124 ? 8.676 26.247 5.573 1.00 37.81 124 LYS A C 1
ATOM 1002 O O . LYS A 1 124 ? 8.618 26.365 4.354 1.00 37.81 124 LYS A O 1
ATOM 1007 N N . GLN A 1 125 ? 8.080 27.090 6.412 1.00 39.81 125 GLN A N 1
ATOM 1008 C CA . GLN A 1 125 ? 7.704 28.440 6.021 1.00 39.81 125 GLN A CA 1
ATOM 1009 C C . GLN A 1 125 ? 9.005 29.239 5.890 1.00 39.81 125 GLN A C 1
ATOM 1011 O O . GLN A 1 125 ? 9.705 29.478 6.871 1.00 39.81 125 GLN A O 1
ATOM 1016 N N . LYS A 1 126 ? 9.368 29.575 4.650 1.00 37.31 126 LYS A N 1
ATOM 1017 C CA . LYS A 1 126 ? 10.428 30.535 4.327 1.00 37.31 126 LYS A CA 1
ATOM 1018 C C . LYS A 1 126 ? 10.033 31.898 4.913 1.00 37.31 126 LYS A C 1
ATOM 1020 O O . LYS A 1 126 ? 9.184 32.576 4.345 1.00 37.31 126 LYS A O 1
ATOM 1025 N N . GLY A 1 127 ? 10.647 32.284 6.028 1.00 34.28 127 GLY A N 1
ATOM 1026 C CA . GLY A 1 127 ? 10.649 33.655 6.538 1.00 34.28 127 GLY A CA 1
ATOM 1027 C C . GLY A 1 127 ? 11.951 34.351 6.145 1.00 34.28 127 GLY A C 1
ATOM 1028 O O . GLY A 1 127 ? 13.032 33.852 6.447 1.00 34.28 127 GLY A O 1
ATOM 1029 N N . LYS A 1 128 ? 11.834 35.460 5.413 1.00 31.67 128 LYS A N 1
ATOM 1030 C CA . LYS A 1 128 ? 12.908 36.410 5.090 1.00 31.67 128 LYS A CA 1
ATOM 1031 C C . LYS A 1 128 ? 13.285 37.244 6.329 1.00 31.67 128 LYS A C 1
ATOM 1033 O O . LYS A 1 128 ? 12.394 37.612 7.085 1.00 31.67 128 LYS A O 1
ATOM 1038 N N . GLY A 1 129 ? 14.561 37.643 6.409 1.00 30.41 129 GLY A N 1
ATOM 1039 C CA . GLY A 1 129 ? 15.105 38.679 7.310 1.00 30.41 129 GLY A CA 1
ATOM 1040 C C . GLY A 1 129 ? 15.625 38.110 8.638 1.00 30.41 129 GLY A C 1
ATOM 1041 O O . GLY A 1 129 ? 15.036 37.183 9.167 1.00 30.41 129 GLY A O 1
ATOM 1042 N N . SER A 1 130 ? 16.721 38.552 9.249 1.00 30.83 130 SER A N 1
ATOM 1043 C CA . SER A 1 130 ? 17.641 39.662 8.994 1.00 30.83 130 SER A CA 1
ATOM 1044 C C . SER A 1 130 ? 18.791 39.580 10.017 1.00 30.83 130 SER A C 1
ATOM 1046 O O . SER A 1 130 ? 18.628 38.997 11.083 1.00 30.83 130 SER A O 1
ATOM 1048 N N . ALA A 1 131 ? 19.885 40.273 9.696 1.00 33.69 131 ALA A N 1
ATOM 1049 C CA . ALA A 1 131 ? 20.858 40.891 10.604 1.00 33.69 131 ALA A CA 1
ATOM 1050 C C . ALA A 1 131 ? 22.057 40.071 11.134 1.00 33.69 131 ALA A C 1
ATOM 1052 O O . ALA A 1 131 ? 21.960 39.030 11.775 1.00 33.69 131 ALA A O 1
ATOM 1053 N N . LYS A 1 132 ? 23.222 40.658 10.834 1.00 31.47 132 LYS A N 1
ATOM 1054 C CA . LYS A 1 132 ? 24.585 40.386 11.288 1.00 31.47 132 LYS A CA 1
ATOM 1055 C C . LYS A 1 132 ? 24.788 40.748 12.771 1.00 31.47 132 LYS A C 1
ATOM 1057 O O . LYS A 1 132 ? 24.379 41.827 13.181 1.00 31.47 132 LYS A O 1
ATOM 1062 N N . GLY A 1 133 ? 25.619 39.941 13.443 1.00 30.00 133 GLY A N 1
ATOM 1063 C CA . GLY A 1 133 ? 26.633 40.367 14.430 1.00 30.00 133 GLY A CA 1
ATOM 1064 C C . GLY A 1 133 ? 26.287 40.222 15.925 1.00 30.00 133 GLY A C 1
ATOM 1065 O O . GLY A 1 133 ? 25.112 40.204 16.272 1.00 30.00 133 GLY A O 1
ATOM 1066 N N . PRO A 1 134 ? 27.286 40.228 16.838 1.00 40.72 134 PRO A N 1
ATOM 1067 C CA . PRO A 1 134 ? 28.665 39.736 16.727 1.00 40.72 134 PRO A CA 1
ATOM 1068 C C . PRO A 1 134 ? 29.048 38.762 17.871 1.00 40.72 134 PRO A C 1
ATOM 1070 O O . PRO A 1 134 ? 28.332 38.584 18.854 1.00 40.72 134 PRO A O 1
ATOM 1073 N N . GLY A 1 135 ? 30.205 38.112 17.732 1.00 35.66 135 GLY A N 1
ATOM 1074 C CA . GLY A 1 135 ? 30.747 37.179 18.719 1.00 35.66 135 GLY A CA 1
ATOM 1075 C C . GLY A 1 135 ? 31.187 37.820 20.044 1.00 35.66 135 GLY A C 1
ATOM 1076 O O . GLY A 1 135 ? 31.754 38.906 20.077 1.00 35.66 135 GLY A O 1
ATOM 1077 N N . LYS A 1 136 ? 30.995 37.063 21.126 1.00 31.78 136 LYS A N 1
ATOM 1078 C CA . LYS A 1 136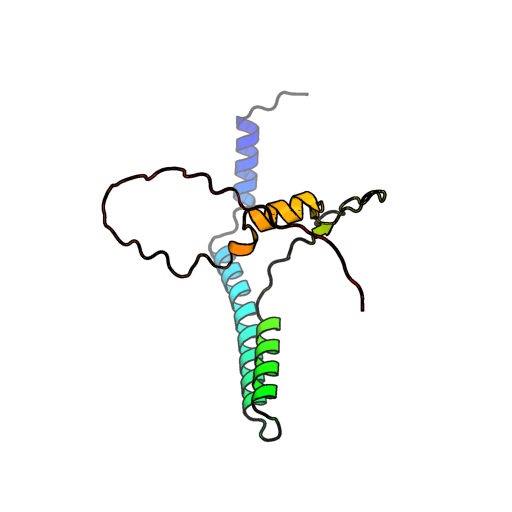 ? 31.749 37.096 22.391 1.00 31.78 136 LYS A CA 1
ATOM 1079 C C . LYS A 1 136 ? 32.011 35.622 22.719 1.00 31.78 136 LYS A C 1
ATOM 1081 O O . LYS A 1 136 ? 31.088 34.821 22.698 1.00 31.78 136 LYS A O 1
ATOM 1086 N N . GLY A 1 137 ? 33.246 35.142 22.795 1.00 31.50 137 GLY A N 1
ATOM 1087 C CA . GLY A 1 137 ? 34.254 35.555 23.766 1.00 31.50 137 GLY A CA 1
ATOM 1088 C C . GLY A 1 137 ? 34.302 34.459 24.832 1.00 31.50 137 GLY A C 1
ATOM 1089 O O . GLY A 1 137 ? 33.436 34.402 25.694 1.00 31.50 137 GLY A O 1
ATOM 1090 N N . LYS A 1 138 ? 35.248 33.522 24.690 1.00 34.47 138 LYS A N 1
ATOM 1091 C CA . LYS A 1 138 ? 35.506 32.431 25.640 1.00 34.47 138 LYS A CA 1
ATOM 1092 C C . LYS A 1 138 ? 35.900 33.018 26.995 1.00 34.47 138 LYS A C 1
ATOM 1094 O O . LYS A 1 138 ? 36.887 33.742 27.051 1.00 34.47 138 LYS A O 1
ATOM 1099 N N . GLU A 1 139 ? 35.258 32.576 28.071 1.00 31.14 139 GLU A N 1
ATOM 1100 C CA . GLU A 1 139 ? 35.804 32.721 29.419 1.00 31.14 139 GLU A CA 1
ATOM 1101 C C . GLU A 1 139 ? 35.770 31.378 30.154 1.00 31.14 139 GLU A C 1
ATOM 1103 O O . GLU A 1 139 ? 34.774 30.655 30.173 1.00 31.14 139 GLU A O 1
ATOM 1108 N N . LYS A 1 140 ? 36.941 31.003 30.673 1.00 33.94 140 LYS A N 1
ATOM 1109 C CA . LYS A 1 140 ? 37.208 29.775 31.415 1.00 33.94 140 LYS A CA 1
ATOM 1110 C C . LYS A 1 140 ? 36.719 29.950 32.854 1.00 33.94 140 LYS A C 1
ATOM 1112 O O . LYS A 1 140 ? 37.334 30.696 33.604 1.00 33.94 140 LYS A O 1
ATOM 1117 N N . GLY A 1 141 ? 35.722 29.176 33.273 1.00 32.66 141 GLY A N 1
ATOM 1118 C CA . GLY A 1 141 ? 35.366 29.006 34.684 1.00 32.66 141 GLY A CA 1
ATOM 1119 C C . GLY A 1 141 ? 35.738 27.608 35.173 1.00 32.66 141 GLY A C 1
ATOM 1120 O O . GLY A 1 141 ? 35.075 26.632 34.832 1.00 32.66 141 GLY A O 1
ATOM 1121 N N . LYS A 1 142 ? 36.821 27.496 35.949 1.00 32.81 142 LYS A N 1
ATOM 1122 C CA . LYS A 1 142 ? 37.191 26.281 36.691 1.00 32.81 142 LYS A CA 1
ATOM 1123 C C . LYS A 1 142 ? 36.176 26.064 37.820 1.00 32.81 142 LYS A C 1
ATOM 1125 O O . LYS A 1 142 ? 36.020 26.938 38.660 1.00 32.81 142 LYS A O 1
ATOM 1130 N N . GLY A 1 143 ? 35.569 24.882 37.893 1.00 34.03 143 GLY A N 1
ATOM 1131 C CA . GLY A 1 143 ? 34.733 24.464 39.020 1.00 34.03 143 GLY A CA 1
ATOM 1132 C C . GLY A 1 143 ? 34.953 22.989 39.323 1.00 34.03 143 GLY A C 1
ATOM 1133 O O . GLY A 1 143 ? 34.381 22.123 38.671 1.00 34.03 143 GLY A O 1
ATOM 1134 N N . LYS A 1 144 ? 35.841 22.705 40.281 1.00 33.38 144 LYS A N 1
ATOM 1135 C CA . LYS A 1 144 ? 36.062 21.370 40.849 1.00 33.38 144 LYS A CA 1
ATOM 1136 C C . LYS A 1 144 ? 34.813 20.956 41.639 1.00 33.38 144 LYS A C 1
ATOM 1138 O O . LYS A 1 144 ? 34.435 21.659 42.567 1.00 33.38 144 LYS A O 1
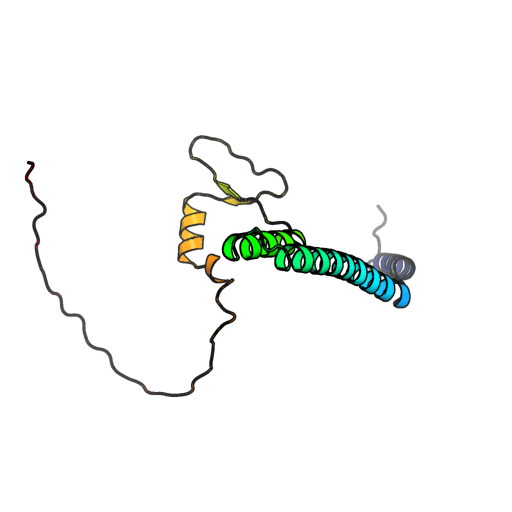ATOM 1143 N N . GLY A 1 145 ? 34.237 19.798 41.330 1.00 36.34 145 GLY A N 1
ATOM 1144 C CA . GLY A 1 145 ? 33.209 19.142 42.142 1.00 36.34 145 GLY A CA 1
ATOM 1145 C C . GLY A 1 145 ? 33.574 17.676 42.336 1.00 36.34 145 GLY A C 1
ATOM 1146 O O . GLY A 1 145 ? 33.430 16.876 41.418 1.00 36.34 145 GLY A O 1
ATOM 1147 N N . LYS A 1 146 ? 34.131 17.362 43.509 1.00 37.31 146 LYS A N 1
ATOM 1148 C CA . LYS A 1 146 ? 34.527 16.026 43.977 1.00 37.31 146 LYS A CA 1
ATOM 1149 C C . LYS A 1 146 ? 33.379 15.019 43.824 1.00 37.31 146 LYS A C 1
ATOM 1151 O O . LYS A 1 146 ? 32.310 15.223 44.389 1.00 37.31 146 LYS A O 1
ATOM 1156 N N . TRP A 1 147 ? 33.645 13.894 43.165 1.00 32.34 147 TRP A N 1
ATOM 1157 C CA . TRP A 1 147 ? 32.852 12.674 43.317 1.00 32.34 147 TRP A CA 1
ATOM 1158 C C . TRP A 1 147 ? 33.463 11.867 44.466 1.00 32.34 147 TRP A C 1
ATOM 1160 O O . TRP A 1 147 ? 34.647 11.536 44.419 1.00 32.34 147 TRP A O 1
ATOM 1170 N N . GLY A 1 148 ? 32.684 11.583 45.508 1.00 34.25 148 GLY A N 1
ATOM 1171 C CA . GLY A 1 148 ? 33.144 10.752 46.613 1.00 34.25 148 GLY A CA 1
ATOM 1172 C C . GLY A 1 148 ? 32.079 10.502 47.676 1.00 34.25 148 GLY A C 1
ATOM 1173 O O . GLY A 1 148 ? 31.807 11.389 48.470 1.00 34.25 148 GLY A O 1
ATOM 1174 N N . SER A 1 149 ? 31.575 9.261 47.676 1.00 41.31 149 SER A N 1
ATOM 1175 C CA . SER A 1 149 ? 31.169 8.436 48.829 1.00 41.31 149 SER A CA 1
ATOM 1176 C C . SER A 1 149 ? 30.091 8.961 49.791 1.00 41.31 149 SER A C 1
ATOM 1178 O O . SER A 1 149 ? 30.337 9.900 50.536 1.00 41.31 149 SER A O 1
ATOM 1180 N N . LYS A 1 150 ? 28.957 8.248 49.907 1.00 40.00 150 LYS A N 1
ATOM 1181 C CA . LYS A 1 150 ? 28.748 7.260 50.989 1.00 40.00 150 LYS A CA 1
ATOM 1182 C C . LYS A 1 150 ? 27.414 6.515 50.844 1.00 40.00 150 LYS A C 1
ATOM 1184 O O . LYS A 1 150 ? 26.402 7.093 50.468 1.00 40.00 150 LYS A O 1
ATOM 1189 N N . MET A 1 151 ? 27.471 5.228 51.172 1.00 40.56 151 MET A N 1
ATOM 1190 C CA . MET A 1 151 ? 26.359 4.310 51.420 1.00 40.56 151 MET A CA 1
ATOM 1191 C C . MET A 1 151 ? 25.424 4.808 52.532 1.00 40.56 151 MET A C 1
ATOM 1193 O O . MET A 1 151 ? 25.901 5.357 53.530 1.00 40.56 151 MET A O 1
ATOM 1197 N N . LYS A 1 152 ? 24.137 4.480 52.409 1.00 41.78 152 LYS A N 1
ATOM 1198 C CA . LYS A 1 152 ? 23.324 3.874 53.469 1.00 41.78 152 LYS A CA 1
ATOM 1199 C C . LYS A 1 152 ? 22.173 3.102 52.835 1.00 41.78 152 LYS A C 1
ATOM 1201 O O . LYS A 1 152 ? 21.673 3.588 51.798 1.00 41.78 152 LYS A O 1
#

Radius of gyration: 30.28 Å; chains: 1; bounding box: 62×56×88 Å

Secondary structure (DSSP, 8-state):
-PPPPHHHHHHHHHHHHHHT---HHHHHHHHHHHHHHHHHHHHHHHHHHHHHHT-TTS-HHHHHHHHHHHHHHHSPPPPPPEEEE--TTS--PPPTTEEEE-HHHHHHHHHTTGGGTTSTTS------------------------------

Organism: NCBI:txid56036

Sequence (152 aa):
MKPVIKEEIDAMRAQFKEIDARPAKKVAQAKARKKRVVYRQLEKVRKKANSISDQTKILDHSKSKMIEQLYKKATPKKPKKEYVVAKKGVQVKARKGKVLVDRQMTKDARKHGMNKWGKETKGKQKGKGSAKGPGKGKEKGKGKGKWGSKMK

pLDDT: mean 73.71, std 22.08, range [30.0, 96.25]

Foldseek 3Di:
DPDDDPVNVVVVVVVVCVVVPDDPVVVVVVVVVVVVVLVVLVVVLVVVLVVLVPDPVDDPVVSVVVSVVSVVVSDDDDDDQAEDEDDPPDPDDDDPRHHYAYPVNVVVCVVVPVVCPVPPPPDPPDDDDDDDDDDDDDDDDDDDDDDDDDDD

InterPro domains:
  IPR012920 Ribosomal RNA methyltransferase, SPB1-like, C-terminal [PF07780] (2-114)